Protein AF-A0A356R220-F1 (afdb_monomer_lite)

pLDDT: mean 90.98, std 6.77, range [67.06, 98.12]

Secondary structure (DSSP, 8-state):
-HHHHHHHHHH-GGG--HHHHHH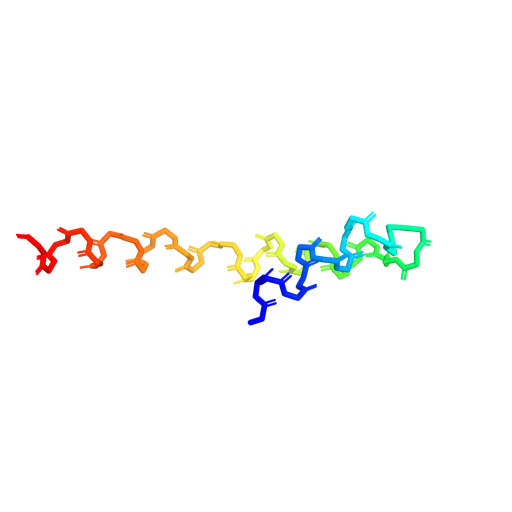IIIIISTTHHHHHHHHHHT-

Structure (mmCIF, N/CA/C/O backbone):
data_AF-A0A356R220-F1
#
_entry.id   AF-A0A356R220-F1
#
loop_
_atom_site.group_PDB
_atom_site.id
_atom_site.type_symbol
_atom_site.label_atom_id
_atom_site.label_alt_id
_atom_site.label_comp_id
_atom_site.label_asym_id
_atom_site.label_entity_id
_atom_site.label_seq_id
_atom_site.pdbx_PDB_ins_code
_atom_site.Cartn_x
_atom_site.Cartn_y
_atom_site.Cartn_z
_atom_site.occupancy
_atom_site.B_iso_or_equiv
_atom_site.auth_seq_id
_atom_site.auth_comp_id
_atom_site.auth_asym_id
_atom_site.auth_atom_id
_atom_site.pdbx_PDB_model_num
ATOM 1 N N . GLN A 1 1 ? 0.950 -5.184 3.577 1.00 69.44 1 GLN A N 1
ATOM 2 C CA . GLN A 1 1 ? 1.096 -4.801 2.156 1.00 69.44 1 GLN A CA 1
ATOM 3 C C . GLN A 1 1 ? 1.795 -3.450 1.994 1.00 69.44 1 GLN A C 1
ATOM 5 O O . GLN A 1 1 ? 2.809 -3.425 1.318 1.00 69.44 1 GLN A O 1
ATOM 10 N N . LEU A 1 2 ? 1.397 -2.389 2.712 1.00 82.62 2 LEU A N 1
ATOM 11 C CA . LEU A 1 2 ? 2.032 -1.056 2.634 1.00 82.62 2 LEU A CA 1
ATOM 12 C C . LEU A 1 2 ? 3.573 -1.037 2.800 1.00 82.62 2 LEU A C 1
ATOM 14 O O . LEU A 1 2 ? 4.267 -0.356 2.054 1.00 82.62 2 LEU A O 1
ATOM 18 N N . ILE A 1 3 ? 4.131 -1.829 3.728 1.00 87.44 3 ILE A N 1
ATOM 19 C CA . ILE A 1 3 ? 5.595 -1.954 3.914 1.00 87.44 3 ILE A CA 1
ATOM 20 C C . ILE A 1 3 ? 6.275 -2.558 2.672 1.00 87.44 3 ILE A C 1
ATOM 22 O O . ILE A 1 3 ? 7.336 -2.098 2.255 1.00 87.44 3 ILE A O 1
ATOM 26 N N . ALA A 1 4 ? 5.652 -3.563 2.050 1.00 86.69 4 ALA A N 1
ATOM 27 C CA . ALA A 1 4 ? 6.156 -4.170 0.820 1.00 86.69 4 ALA A CA 1
ATOM 28 C C . ALA A 1 4 ? 6.070 -3.184 -0.355 1.00 86.69 4 ALA A C 1
ATOM 30 O O . ALA A 1 4 ? 7.035 -3.055 -1.107 1.00 86.69 4 ALA A O 1
ATOM 31 N N . THR A 1 5 ? 4.973 -2.425 -0.450 1.00 89.06 5 THR A N 1
ATOM 32 C CA . THR A 1 5 ? 4.801 -1.336 -1.421 1.00 89.06 5 THR A CA 1
ATOM 33 C C . THR A 1 5 ? 5.905 -0.285 -1.283 1.00 89.06 5 THR A C 1
ATOM 35 O O . THR A 1 5 ? 6.575 0.029 -2.263 1.00 89.06 5 THR A O 1
ATOM 38 N N . ARG A 1 6 ? 6.191 0.188 -0.060 1.00 89.75 6 ARG A N 1
ATOM 39 C CA . ARG A 1 6 ? 7.305 1.115 0.218 1.00 89.75 6 ARG A CA 1
ATOM 40 C C . ARG A 1 6 ? 8.651 0.544 -0.225 1.00 89.75 6 ARG A C 1
ATOM 42 O O . ARG A 1 6 ? 9.442 1.250 -0.844 1.00 89.75 6 ARG A O 1
ATOM 49 N N . ASN A 1 7 ? 8.927 -0.723 0.083 1.00 88.25 7 ASN A N 1
ATOM 50 C CA . ASN A 1 7 ? 10.196 -1.358 -0.287 1.00 88.25 7 ASN A CA 1
ATOM 51 C C . ASN A 1 7 ? 10.344 -1.486 -1.809 1.00 88.25 7 ASN A C 1
ATOM 53 O O . ASN A 1 7 ? 11.422 -1.227 -2.342 1.00 88.25 7 ASN A O 1
ATOM 57 N N . ARG A 1 8 ? 9.258 -1.823 -2.512 1.00 85.06 8 ARG A N 1
ATOM 58 C CA . ARG A 1 8 ? 9.217 -1.897 -3.978 1.00 85.06 8 ARG A CA 1
ATOM 59 C C . ARG A 1 8 ? 9.452 -0.526 -4.616 1.00 85.06 8 ARG A C 1
ATOM 61 O O . ARG A 1 8 ? 10.261 -0.433 -5.530 1.00 85.06 8 ARG A O 1
ATOM 68 N N . LEU A 1 9 ? 8.806 0.526 -4.111 1.00 88.31 9 LEU A N 1
ATOM 69 C CA . LEU A 1 9 ? 8.974 1.888 -4.627 1.00 88.31 9 LEU A CA 1
ATOM 70 C C . LEU A 1 9 ? 10.389 2.435 -4.412 1.00 88.31 9 LEU A C 1
ATOM 72 O O .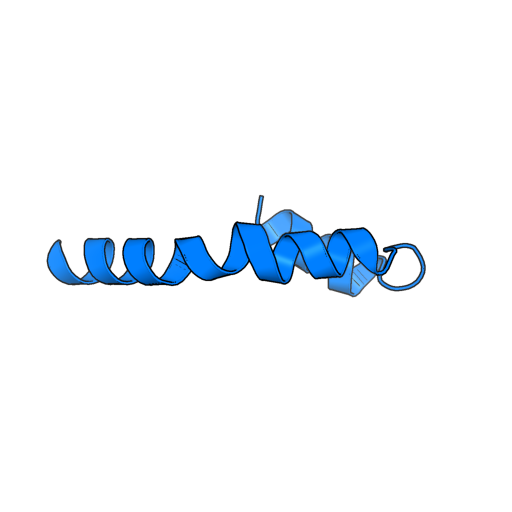 LEU A 1 9 ? 10.857 3.208 -5.229 1.00 88.31 9 LEU A O 1
ATOM 76 N N . ILE A 1 10 ? 11.095 2.035 -3.354 1.00 89.06 10 ILE A N 1
ATOM 77 C CA . ILE A 1 10 ? 12.466 2.516 -3.107 1.00 89.06 10 ILE A CA 1
ATOM 78 C C . ILE A 1 10 ? 13.503 1.730 -3.916 1.00 89.06 10 ILE A C 1
ATOM 80 O O . ILE A 1 10 ? 14.435 2.319 -4.455 1.00 89.06 10 ILE A O 1
ATOM 84 N N . HIS A 1 11 ? 13.353 0.406 -4.014 1.00 88.81 11 HIS A N 1
ATOM 85 C CA . HIS A 1 11 ? 14.372 -0.465 -4.616 1.00 88.81 11 HIS A CA 1
ATOM 86 C C . HIS A 1 11 ? 14.076 -0.883 -6.063 1.00 88.81 11 HIS A C 1
ATOM 88 O O . HIS A 1 11 ? 14.952 -1.424 -6.729 1.00 88.81 11 HIS A O 1
ATOM 94 N N . GLY A 1 12 ? 12.861 -0.646 -6.556 1.00 84.00 12 GLY A N 1
ATOM 95 C CA . GLY A 1 12 ? 12.400 -1.073 -7.876 1.00 84.00 12 GLY A CA 1
ATOM 96 C C . GLY A 1 12 ? 11.692 0.022 -8.669 1.00 84.00 12 GLY A C 1
ATOM 97 O O . GLY A 1 12 ? 10.916 -0.317 -9.555 1.00 84.00 12 GLY A O 1
ATOM 98 N N . TYR A 1 13 ? 11.936 1.305 -8.370 1.00 81.19 13 TYR A N 1
ATOM 99 C CA . TYR A 1 13 ? 11.202 2.437 -8.960 1.00 81.19 13 TYR A CA 1
ATOM 100 C C . TYR A 1 13 ? 11.227 2.484 -10.496 1.00 81.19 13 TYR A C 1
ATOM 102 O O . TYR A 1 13 ? 10.264 2.938 -11.095 1.00 81.19 13 TYR A O 1
ATOM 110 N N . LEU A 1 14 ? 12.285 1.978 -11.142 1.00 85.19 14 LEU A N 1
ATOM 111 C CA . LEU A 1 14 ? 12.370 1.904 -12.608 1.00 85.19 14 LEU A CA 1
ATOM 112 C C . LEU A 1 14 ? 11.403 0.882 -13.232 1.00 85.19 14 LEU A C 1
ATOM 114 O O . LEU A 1 14 ? 11.137 0.952 -14.426 1.00 85.19 14 LEU A O 1
ATOM 118 N N . GLY A 1 15 ? 10.914 -0.084 -12.451 1.00 86.38 15 GLY A N 1
ATOM 119 C CA . GLY A 1 15 ? 10.056 -1.177 -12.917 1.00 86.38 15 GLY A CA 1
ATOM 120 C C . GLY A 1 15 ? 8.620 -1.109 -12.404 1.00 86.38 15 GLY A C 1
ATOM 121 O O . GLY A 1 15 ? 7.908 -2.107 -12.497 1.00 86.38 15 GLY A O 1
ATOM 122 N N . VAL A 1 16 ? 8.212 0.012 -11.805 1.00 89.62 16 VAL A N 1
ATOM 123 C CA . VAL A 1 16 ? 6.827 0.242 -11.380 1.00 89.62 16 VAL A CA 1
ATOM 124 C C . VAL A 1 16 ? 6.168 1.150 -12.409 1.00 89.62 16 VAL A C 1
ATOM 126 O O . VAL A 1 16 ? 6.660 2.247 -12.664 1.00 89.62 16 VAL A O 1
ATOM 129 N N . ASP A 1 17 ? 5.075 0.689 -13.012 1.00 92.62 17 ASP A N 1
ATOM 130 C CA . ASP A 1 17 ? 4.299 1.505 -13.940 1.00 92.62 17 ASP A CA 1
ATOM 131 C C . ASP A 1 17 ? 3.429 2.541 -13.211 1.00 92.62 17 ASP A C 1
ATOM 133 O O . ASP A 1 17 ? 3.107 2.429 -12.023 1.00 92.62 17 ASP A O 1
ATOM 137 N N . ASN A 1 18 ? 3.050 3.582 -13.951 1.00 93.56 18 ASN A N 1
ATOM 138 C CA . ASN A 1 18 ? 2.282 4.697 -13.411 1.00 93.56 18 ASN A CA 1
ATOM 139 C C . ASN A 1 18 ? 0.869 4.294 -12.979 1.00 93.56 18 ASN A C 1
ATOM 141 O O . ASN A 1 18 ? 0.345 4.893 -12.043 1.00 93.56 18 ASN A O 1
ATOM 145 N N . ASP A 1 19 ? 0.264 3.288 -13.612 1.00 95.31 19 ASP A N 1
ATOM 146 C CA . ASP A 1 19 ? -1.087 2.834 -13.267 1.00 95.31 19 ASP A CA 1
ATOM 147 C C . ASP A 1 19 ? -1.106 2.185 -11.880 1.00 95.31 19 ASP A C 1
ATOM 149 O O . ASP A 1 19 ? -2.012 2.439 -11.085 1.00 95.31 19 ASP A O 1
ATOM 153 N N . THR A 1 20 ? -0.052 1.440 -11.545 1.00 92.12 20 THR A N 1
ATOM 154 C CA . THR A 1 20 ? 0.177 0.863 -10.217 1.00 92.12 20 THR A CA 1
ATOM 155 C C . THR A 1 20 ? 0.371 1.953 -9.165 1.00 92.12 20 THR A C 1
ATOM 157 O O . THR A 1 20 ? -0.206 1.892 -8.079 1.00 92.12 20 THR A O 1
ATOM 160 N N . VAL A 1 21 ? 1.169 2.985 -9.463 1.00 91.94 21 VAL A N 1
ATOM 161 C CA . VAL A 1 21 ? 1.325 4.129 -8.544 1.00 91.94 21 VAL A CA 1
ATOM 162 C C . VAL A 1 21 ? -0.015 4.838 -8.350 1.00 91.94 21 VAL A C 1
ATOM 164 O O . VAL A 1 21 ? -0.378 5.204 -7.230 1.00 91.94 21 VAL A O 1
ATOM 167 N N . TRP A 1 22 ? -0.772 5.002 -9.430 1.00 95.38 22 TRP A N 1
ATOM 168 C CA . TRP A 1 22 ? -2.054 5.687 -9.410 1.00 95.38 22 TRP A CA 1
ATOM 169 C C . TRP A 1 22 ? -3.131 4.918 -8.638 1.00 95.38 22 TRP A C 1
ATOM 171 O O . TRP A 1 22 ? -3.889 5.538 -7.886 1.00 95.38 22 TRP A O 1
ATOM 181 N N . SER A 1 23 ? -3.174 3.586 -8.740 1.00 94.75 23 SER A N 1
ATOM 182 C CA . SER A 1 23 ? -4.086 2.762 -7.938 1.00 94.75 23 SER A CA 1
ATOM 183 C C . SER A 1 23 ? -3.748 2.839 -6.450 1.00 94.75 23 SER A C 1
ATOM 185 O O . SER A 1 23 ? -4.641 3.041 -5.635 1.00 94.75 23 SER A O 1
ATOM 187 N N . ILE A 1 24 ? -2.462 2.806 -6.077 1.00 93.56 24 ILE A N 1
ATOM 188 C CA . ILE A 1 24 ? -2.045 2.971 -4.673 1.00 93.56 24 ILE A CA 1
ATOM 189 C C . ILE A 1 24 ? -2.536 4.317 -4.120 1.00 93.56 24 ILE A C 1
ATOM 191 O O . ILE A 1 24 ? -3.058 4.386 -3.006 1.00 93.56 24 ILE A O 1
ATOM 195 N N . ILE A 1 25 ? -2.397 5.395 -4.899 1.00 94.56 25 ILE A N 1
ATOM 196 C CA . ILE A 1 25 ? -2.825 6.736 -4.481 1.00 94.56 25 ILE A CA 1
ATOM 197 C C . ILE A 1 25 ? -4.343 6.820 -4.306 1.00 94.56 25 ILE A C 1
ATOM 199 O O . ILE A 1 25 ? -4.798 7.399 -3.319 1.00 94.56 25 ILE A O 1
ATOM 203 N N . ARG A 1 26 ? -5.129 6.286 -5.246 1.00 97.38 26 ARG A N 1
ATOM 204 C CA . ARG A 1 26 ? -6.596 6.396 -5.196 1.00 97.38 26 ARG A CA 1
ATOM 205 C C . ARG A 1 26 ? -7.253 5.410 -4.242 1.00 97.38 26 ARG A C 1
ATOM 207 O O . ARG A 1 26 ? -8.245 5.767 -3.615 1.00 97.38 26 ARG A O 1
ATOM 214 N N . ASP A 1 27 ? -6.723 4.199 -4.149 1.00 95.19 27 ASP A N 1
ATOM 215 C CA . ASP A 1 27 ? -7.452 3.077 -3.564 1.00 95.19 27 ASP A CA 1
ATOM 216 C C . ASP A 1 27 ? -6.886 2.721 -2.178 1.00 95.19 27 ASP A C 1
ATOM 218 O O . ASP A 1 27 ? -7.643 2.546 -1.220 1.00 95.19 27 ASP A O 1
ATOM 222 N N . ASP A 1 28 ? -5.555 2.715 -2.027 1.00 93.19 28 ASP A N 1
ATOM 223 C CA . ASP A 1 28 ? -4.893 2.215 -0.813 1.00 93.19 28 ASP A CA 1
ATOM 224 C C . ASP A 1 28 ? -4.567 3.307 0.216 1.00 93.19 28 ASP A C 1
ATOM 226 O O . ASP A 1 28 ? -4.603 3.059 1.423 1.00 93.19 28 ASP A O 1
ATOM 230 N N . ILE A 1 29 ? -4.224 4.524 -0.219 1.00 95.19 29 ILE A N 1
ATOM 231 C CA . ILE A 1 29 ? -3.889 5.622 0.705 1.00 95.19 29 ILE A CA 1
ATOM 232 C C . ILE A 1 29 ? -5.129 6.170 1.438 1.00 95.19 29 ILE A C 1
ATOM 234 O O . ILE A 1 29 ? -5.049 6.347 2.660 1.00 95.19 29 ILE A O 1
ATOM 238 N N . PRO A 1 30 ? -6.284 6.427 0.785 1.00 96.81 30 PRO A N 1
ATOM 239 C CA . PRO A 1 30 ? -7.409 7.091 1.450 1.00 96.81 30 PRO A CA 1
ATOM 240 C C . PRO A 1 30 ? -8.008 6.295 2.610 1.00 96.81 30 PRO A C 1
ATOM 242 O O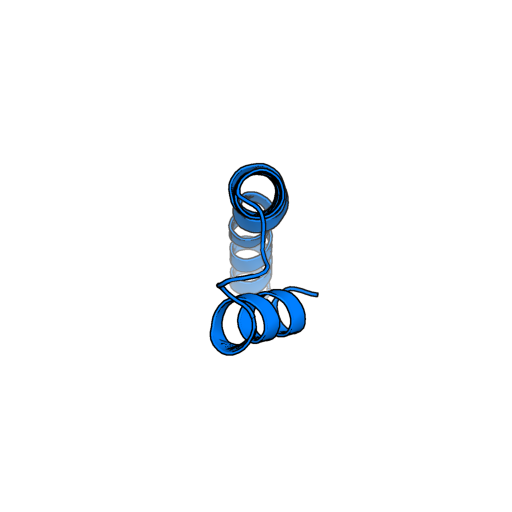 . PRO A 1 30 ? -8.538 6.887 3.551 1.00 96.81 30 PRO A O 1
ATOM 245 N N . VAL A 1 31 ? -7.878 4.964 2.600 1.00 95.56 31 VAL A N 1
ATOM 246 C CA . VAL A 1 31 ? -8.375 4.105 3.687 1.00 95.56 31 VAL A CA 1
ATOM 247 C C . VAL A 1 31 ? -7.546 4.207 4.973 1.00 95.56 31 VAL A C 1
ATOM 249 O O . VAL A 1 31 ? -8.042 3.848 6.042 1.00 9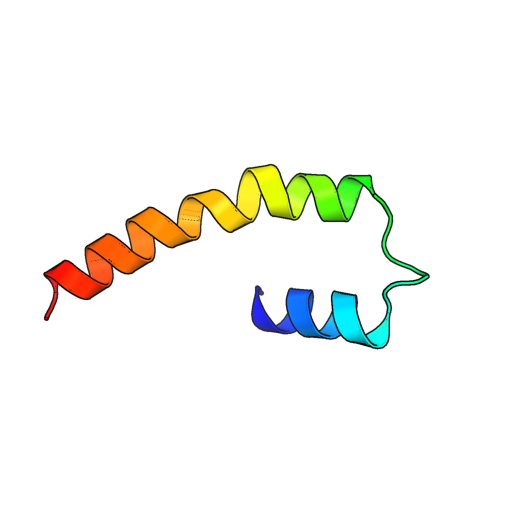5.56 31 VAL A O 1
ATOM 252 N N . LEU A 1 32 ? -6.316 4.731 4.915 1.00 95.06 32 LEU A N 1
ATOM 253 C CA . LEU A 1 32 ? -5.427 4.813 6.079 1.00 95.06 32 LEU A CA 1
ATOM 254 C C . LEU A 1 32 ? -5.880 5.878 7.085 1.00 95.06 32 LEU A C 1
ATOM 256 O O . LEU A 1 32 ? -5.822 5.651 8.292 1.00 95.06 32 LEU A O 1
ATOM 260 N N . LEU A 1 33 ? -6.380 7.026 6.618 1.00 95.94 33 LEU A N 1
ATOM 261 C CA . LEU A 1 33 ? -6.831 8.110 7.497 1.00 95.94 33 LEU A CA 1
ATOM 262 C C . LEU A 1 33 ? -7.970 7.692 8.451 1.00 95.94 33 LEU A C 1
ATOM 264 O O . LEU A 1 33 ? -7.814 7.884 9.660 1.00 95.94 33 LEU A O 1
ATOM 268 N N . PRO A 1 34 ? -9.086 7.093 7.989 1.00 97.62 34 PRO A N 1
ATOM 269 C CA . PRO A 1 34 ? -10.138 6.646 8.899 1.00 97.62 34 PRO A CA 1
ATOM 270 C C . PRO A 1 34 ? -9.666 5.520 9.831 1.00 97.62 34 PRO A C 1
ATOM 272 O O . PRO A 1 34 ? -10.138 5.432 10.963 1.00 97.62 34 PRO A O 1
ATOM 275 N N . GLN A 1 35 ? -8.716 4.676 9.410 1.00 95.88 35 GLN A N 1
ATOM 276 C CA . GLN A 1 35 ? -8.111 3.666 10.290 1.00 95.88 35 GLN A CA 1
ATOM 277 C C . GLN A 1 35 ? -7.296 4.311 11.419 1.00 95.88 35 GLN A C 1
ATOM 279 O O . GLN A 1 35 ? -7.453 3.933 12.579 1.00 95.88 35 GLN A O 1
ATOM 284 N N . LEU A 1 36 ? -6.484 5.324 11.103 1.00 96.62 36 LEU A N 1
ATOM 285 C CA . LEU A 1 36 ? -5.716 6.080 12.096 1.00 96.62 36 LEU A CA 1
ATOM 286 C C . LEU A 1 36 ? -6.626 6.833 13.072 1.00 96.62 36 LEU A C 1
ATOM 288 O O . LEU A 1 36 ? -6.355 6.858 14.270 1.00 96.62 36 LEU A O 1
ATOM 292 N N . GLN A 1 37 ? -7.726 7.411 12.586 1.00 98.12 37 GLN A N 1
ATOM 293 C CA . GLN A 1 37 ? -8.716 8.069 13.442 1.00 98.12 37 GLN A CA 1
ATOM 294 C C . GLN A 1 37 ? -9.402 7.079 14.391 1.00 98.12 37 GLN A C 1
ATOM 296 O O . GLN A 1 37 ? -9.550 7.383 15.573 1.00 98.12 37 GLN A O 1
ATOM 301 N N . LYS A 1 38 ? -9.771 5.886 13.902 1.00 97.81 38 LYS A N 1
ATOM 302 C CA . LYS A 1 38 ? -10.315 4.811 14.748 1.00 97.81 38 LYS A CA 1
ATOM 303 C C . LYS A 1 38 ? -9.322 4.386 15.823 1.00 97.81 38 LYS A C 1
ATOM 305 O O . LYS A 1 38 ? -9.713 4.289 16.978 1.00 97.81 38 LYS A O 1
ATOM 310 N N . LEU A 1 39 ? -8.054 4.193 15.459 1.00 97.25 39 LEU A N 1
ATOM 311 C CA . LEU A 1 39 ? -7.000 3.842 16.411 1.00 97.25 39 LEU A CA 1
ATOM 312 C C . LEU A 1 39 ? -6.829 4.928 17.479 1.00 97.25 39 LEU A C 1
ATOM 314 O O . LEU A 1 39 ? -6.785 4.619 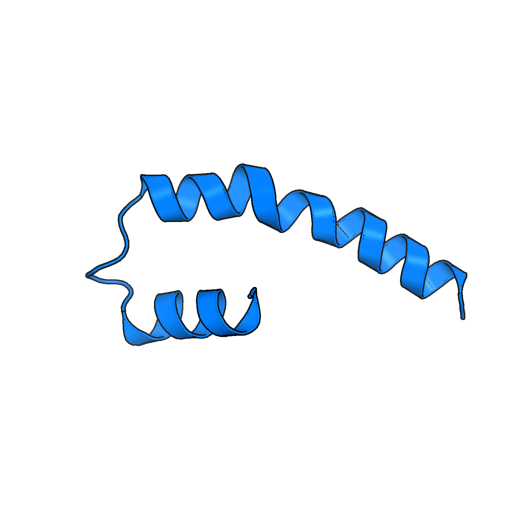18.663 1.00 97.25 39 LEU A O 1
ATOM 318 N N . LYS A 1 40 ? -6.790 6.203 17.072 1.00 97.06 40 LYS A N 1
ATOM 319 C CA . LYS A 1 40 ? -6.700 7.338 17.999 1.00 97.06 40 LYS A CA 1
ATOM 320 C C . LYS A 1 40 ? -7.868 7.371 18.990 1.00 97.06 40 LYS A C 1
ATOM 322 O O . LYS A 1 40 ? -7.661 7.754 20.127 1.00 97.06 40 LYS A O 1
ATOM 327 N N . ALA A 1 41 ? -9.074 7.007 18.558 1.00 96.38 41 ALA A N 1
ATOM 328 C CA . ALA A 1 41 ? -10.264 6.998 19.409 1.00 96.38 41 ALA A CA 1
ATOM 329 C C . ALA A 1 41 ? -10.348 5.787 20.362 1.00 96.38 41 ALA A C 1
ATOM 331 O O . ALA A 1 41 ? -11.218 5.761 21.226 1.00 96.38 41 ALA A O 1
ATOM 332 N N . GLN A 1 42 ? -9.495 4.774 20.181 1.00 89.19 42 GLN A N 1
ATOM 333 C CA . GLN A 1 42 ? -9.411 3.590 21.046 1.00 89.19 42 GLN A CA 1
ATOM 334 C C . GLN A 1 42 ? -8.421 3.760 22.210 1.00 89.19 42 GLN A C 1
ATOM 336 O O . GLN A 1 42 ? -8.319 2.860 23.044 1.00 89.19 42 GLN A O 1
ATOM 341 N N . VAL A 1 43 ? -7.694 4.880 22.244 1.00 67.06 43 VAL A N 1
ATOM 342 C CA . VAL A 1 43 ? -6.723 5.264 23.280 1.00 67.06 43 V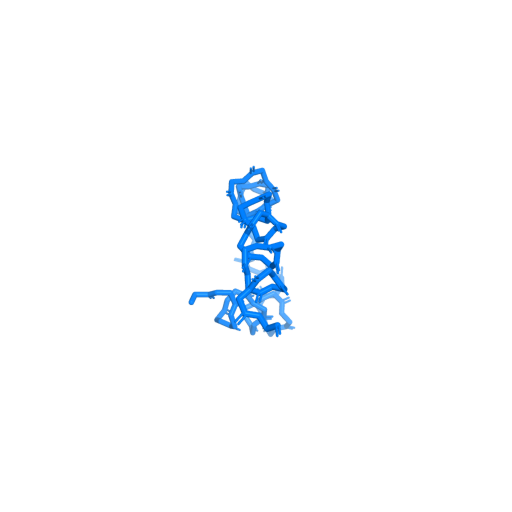AL A CA 1
ATOM 343 C C . VAL A 1 43 ? -7.287 6.436 24.069 1.00 67.06 43 VAL A C 1
ATOM 345 O O . VAL A 1 43 ? -7.151 6.409 25.310 1.00 67.06 43 VAL A O 1
#

Sequence (43 aa):
QLIATRNRLIHGYLGVDNDTVWSIIRDDIPVLLPQLQKLKAQV

Foldseek 3Di:
DVVVVVVCCVPPVVPDDPVNVVCCVPPVVVVVVVVVVVVVVVD

Radius of gyration: 13.11 Å; chains: 1; bounding box: 25×13×37 Å